Protein 4GOF (pdb70)

CATH classification: 1.20.5.420

Solvent-accessible surface area: 6182 Å² total; per-residue (Å²): 54,121,116,177,70,0,95,50,9,0,84,30,0,62,70,8,28,165,136,4,80,17,72,92,109,8,67,98,19,0,53,41,0,0,20,16,1,10,50,11,18,48,21,86,44,53,101,34,153,124,40,198,94,130,99,212,89,1,82,50,14,1,83,83,0,17,64,19,32,172,142,25,80,28,72,95,94,11,66,119,13,0,70,61,0,0,20,20,1,16,75,2,2,55,33,88,46,175,61,101,136,17,90,156

B-factor: mean 17.08, std 8.8, range [6.42, 54.43]

InterPro domains:
  IPR011990 Tetratricopeptide-like helical domain superfamily [G3DSA:1.25.40.10] (82-224)
  IPR011990 Tetratricopeptide-like helical domain superfamily [SSF48452] (85-208)
  IPR019734 Tetratricopeptide repeat [PF00515] (126-157)
  IPR019734 Tetratricopeptide repeat [PF00515] (160-192)
  IPR019734 Tetratricopeptide repeat [PF13181] (100-124)
  IPR019734 Tetratricopeptide repeat [PS50005] (91-124)
  IPR019734 Tetratricopeptide repeat [PS50005] (125-158)
  IPR019734 Tetratricopeptide repeat [PS50005] (159-192)
  IPR019734 Tetratricopeptide repeat [SM00028] (91-124)
  IPR019734 Tetratricopeptide repeat [SM00028] (125-158)
  IPR019734 Tetratricopeptide repeat [SM00028] (159-192)
  IPR032374 SGTA, homodimerisation domain [PF16546] (3-63)
  IPR047150 SGT [PTHR45831] (1-301)

Radius of gyration: 12.27 Å; Cα contacts (8 Å, |Δi|>4): 128; chains: 2; bounding box: 26×23×31 Å

Structure (mmCIF, N/CA/C/O backbone):
data_4GOF
#
_entry.id   4GOF
#
_cell.length_a   29.607
_cell.length_b   43.608
_cell.length_c   63.468
_cell.angle_alpha   90.00
_cell.angle_beta   90.00
_cell.angle_gamma   90.00
#
_symmetry.space_group_name_H-M   'P 2 21 21'
#
loop_
_entity.id
_entity.type
_entity.pdbx_description
1 polymer 'Small glutamine-rich tetratricopeptide repeat-containing protein alpha'
2 non-polymer BETA-MERCAPTOETHANOL
3 non-polymer 'CHLORIDE ION'
4 water water
#
loop_
_atom_site.group_PDB
_atom_site.id
_atom_site.type_symbol
_atom_site.label_atom_id
_atom_site.label_alt_id
_atom_site.label_comp_id
_atom_site.label_asym_id
_atom_site.label_entity_id
_atom_site.label_seq_id
_atom_site.pdbx_PDB_ins_code
_atom_site.Cartn_x
_atom_site.Cartn_y
_atom_site.Cartn_z
_atom_site.occupancy
_atom_site.B_iso_or_equiv
_atom_site.auth_seq_id
_atom_site.auth_comp_id
_atom_site.auth_asym_id
_atom_site.auth_atom_id
_atom_site.pdbx_PDB_model_num
ATOM 1 N N . MET A 1 1 ? -4.472 -10.137 23.971 1.00 27.78 3 MET A N 1
ATOM 2 C CA . MET A 1 1 ? -4.736 -10.645 22.629 1.00 20.75 3 MET A CA 1
ATOM 3 C C . MET A 1 1 ? -3.451 -11.164 21.986 1.00 19.89 3 MET A C 1
ATOM 4 O O . MET A 1 1 ? -2.387 -10.550 22.109 1.00 22.94 3 MET A O 1
ATOM 9 N N . LYS A 1 2 ? -3.554 -12.295 21.298 1.00 15.70 4 LYS A N 1
ATOM 10 C CA . LYS A 1 2 ? -2.413 -12.861 20.589 1.00 15.50 4 LYS A CA 1
ATOM 11 C C . LYS A 1 2 ? -2.166 -12.083 19.304 1.00 14.61 4 LYS A C 1
ATOM 12 O O . LYS A 1 2 ? -3.103 -11.780 18.559 1.00 12.40 4 LYS A O 1
ATOM 18 N N . LYS A 1 3 ? -0.904 -11.761 19.045 1.00 12.70 5 LYS A N 1
ATOM 19 C CA . LYS A 1 3 ? -0.552 -10.937 17.895 1.00 13.95 5 LYS A CA 1
ATOM 20 C C . LYS A 1 3 ? -0.973 -11.560 16.566 1.00 12.74 5 LYS A C 1
ATOM 21 O O . LYS A 1 3 ? -1.423 -10.851 15.669 1.00 13.38 5 LYS A O 1
ATOM 27 N N . ARG A 1 4 ? -0.840 -12.878 16.443 1.00 12.16 6 ARG A N 1
ATOM 28 C CA . ARG A 1 4 ? -1.236 -13.596 15.235 1.00 13.25 6 ARG A CA 1
ATOM 29 C C . ARG A 1 4 ? -2.712 -13.354 14.909 1.00 12.48 6 ARG A C 1
ATOM 30 O O . ARG A 1 4 ? -3.082 -13.100 13.763 1.00 12.39 6 ARG A O 1
ATOM 38 N N . LEU A 1 5 ? -3.549 -13.420 15.933 1.00 11.67 7 LEU A N 1
ATOM 39 C CA . LEU A 1 5 ? -4.979 -13.222 15.749 1.00 12.07 7 LEU A CA 1
ATOM 40 C C . LEU A 1 5 ? -5.293 -11.762 15.449 1.00 11.63 7 LEU A C 1
ATOM 41 O O . LEU A 1 5 ? -6.128 -11.471 14.603 1.00 10.51 7 LEU A O 1
ATOM 46 N N . ALA A 1 6 ? -4.622 -10.845 16.140 1.00 11.28 8 ALA A N 1
ATOM 47 C CA . ALA A 1 6 ? -4.804 -9.425 15.858 1.00 10.13 8 ALA A CA 1
ATOM 48 C C . ALA A 1 6 ? -4.494 -9.132 14.384 1.00 10.67 8 ALA A C 1
ATOM 49 O O . ALA A 1 6 ? -5.243 -8.423 13.703 1.00 8.80 8 ALA A O 1
ATOM 51 N N . TYR A 1 7 ? -3.399 -9.691 13.882 1.00 10.51 9 TYR A N 1
ATOM 52 C CA . TYR A 1 7 ? -3.009 -9.490 12.495 1.00 11.31 9 TYR A CA 1
ATOM 53 C C . TYR A 1 7 ? -4.076 -10.021 11.542 1.00 11.12 9 TYR A C 1
ATOM 54 O O . TYR A 1 7 ? -4.467 -9.345 10.586 1.00 10.96 9 TYR A O 1
ATOM 63 N N . ALA A 1 8 ? -4.559 -11.229 11.811 1.00 9.53 10 ALA A N 1
ATOM 64 C CA . ALA A 1 8 ? -5.574 -11.823 10.964 1.00 10.50 10 ALA A CA 1
ATOM 65 C C . ALA A 1 8 ? -6.855 -10.996 10.969 1.00 9.29 10 ALA A C 1
ATOM 66 O O . ALA A 1 8 ? -7.508 -10.833 9.941 1.00 9.60 10 ALA A O 1
ATOM 68 N N . ILE A 1 9 ? -7.233 -10.499 12.137 1.00 9.97 11 ILE A N 1
ATOM 69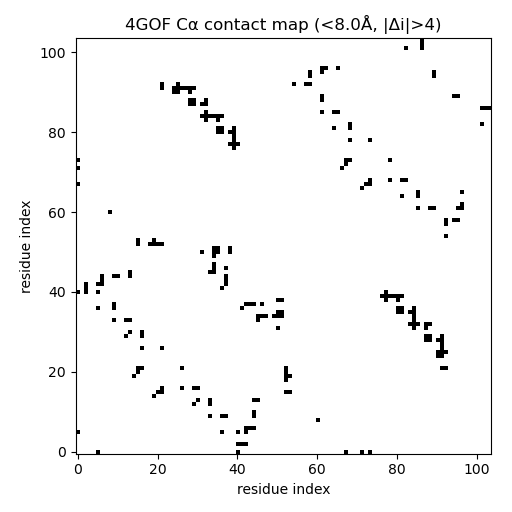 C CA . ILE A 1 9 ? -8.425 -9.674 12.259 1.00 9.52 11 ILE A CA 1
ATOM 70 C C . ILE A 1 9 ? -8.291 -8.410 11.427 1.00 9.09 11 ILE A C 1
ATOM 71 O O . ILE A 1 9 ? -9.196 -8.057 10.674 1.00 8.44 11 ILE A O 1
ATOM 76 N N . ILE A 1 10 ? -7.152 -7.741 11.535 1.00 8.56 12 ILE A N 1
ATOM 77 C CA . ILE A 1 10 ? -6.972 -6.497 10.809 1.00 8.93 12 ILE A CA 1
ATOM 78 C C . ILE A 1 10 ? -6.928 -6.750 9.299 1.00 9.45 12 ILE A C 1
ATOM 79 O O . ILE A 1 10 ? -7.453 -5.963 8.525 1.00 9.05 12 ILE A O 1
ATOM 84 N N . GLN A 1 11 ? -6.349 -7.873 8.880 1.00 9.47 13 GLN A N 1
ATOM 85 C CA . GLN A 1 11 ? -6.394 -8.238 7.463 1.00 10.76 13 GLN A CA 1
ATOM 86 C C . GLN A 1 11 ? -7.824 -8.449 6.969 1.00 9.02 13 GLN A C 1
ATOM 87 O O . GLN A 1 11 ? -8.177 -8.002 5.875 1.00 9.78 13 GLN A O 1
ATOM 93 N N . PHE A 1 12 ? -8.650 -9.113 7.769 1.00 8.39 14 PHE A N 1
ATOM 94 C CA . PHE A 1 12 ? -10.049 -9.272 7.431 1.00 8.77 14 PHE A CA 1
ATOM 95 C C . PHE A 1 12 ? -10.757 -7.919 7.310 1.00 9.22 14 PHE A C 1
ATOM 96 O O . PHE A 1 12 ? -11.550 -7.703 6.389 1.00 10.22 14 PHE A O 1
ATOM 104 N N . LEU A 1 13 ? -10.486 -7.011 8.241 1.00 9.07 15 LEU A N 1
ATOM 105 C CA . LEU A 1 13 ? -11.119 -5.700 8.201 1.00 9.41 15 LEU A CA 1
ATOM 106 C C . LEU A 1 13 ? -10.705 -4.920 6.957 1.00 8.34 15 LEU A C 1
ATOM 107 O O . LEU A 1 13 ? -11.537 -4.244 6.344 1.00 8.27 15 LEU A O 1
ATOM 112 N N . HIS A 1 14 ? -9.434 -5.018 6.578 1.00 7.20 16 HIS A N 1
ATOM 113 C CA . HIS A 1 14 ? -8.949 -4.354 5.376 1.00 8.37 16 HIS A CA 1
ATOM 114 C C . HIS A 1 14 ? -9.688 -4.914 4.157 1.00 8.51 16 HIS A C 1
ATOM 115 O O . HIS A 1 14 ? -10.055 -4.178 3.250 1.00 9.76 16 HIS A O 1
ATOM 122 N N . ASP A 1 15 ? -9.934 -6.219 4.158 1.00 8.47 17 ASP A N 1
ATOM 123 C CA . ASP A 1 15 ? -10.629 -6.847 3.045 1.00 9.07 17 ASP A CA 1
ATOM 124 C C . ASP A 1 15 ? -12.088 -6.410 2.978 1.00 9.15 17 ASP A C 1
ATOM 125 O O . ASP A 1 15 ? -12.629 -6.190 1.890 1.00 9.80 17 ASP A O 1
ATOM 130 N N . GLN A 1 16 ? -12.716 -6.257 4.138 1.00 8.52 18 GLN A N 1
ATOM 131 C CA . GLN A 1 16 ? -14.077 -5.741 4.213 1.00 8.80 18 GLN A CA 1
ATOM 132 C C . GLN A 1 16 ? -14.178 -4.286 3.747 1.00 9.01 18 GLN A C 1
ATOM 133 O O . GLN A 1 16 ? -15.185 -3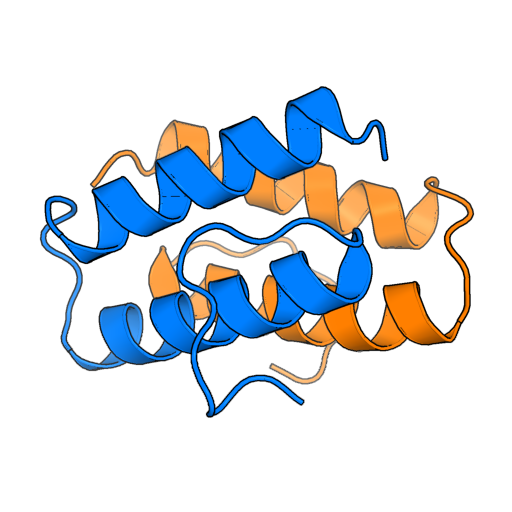.878 3.171 1.00 9.21 18 GLN A O 1
ATOM 139 N N . LEU A 1 17 ? -13.144 -3.497 4.007 1.00 7.27 19 LEU A N 1
ATOM 140 C CA . LEU A 1 17 ? -13.123 -2.123 3.539 1.00 8.18 19 LEU A CA 1
ATOM 141 C C . LEU A 1 17 ? -13.158 -2.095 2.015 1.00 8.48 19 LEU A C 1
ATOM 142 O O . LEU A 1 17 ? -13.875 -1.284 1.416 1.00 8.41 19 LEU A O 1
ATOM 147 N N . ARG A 1 18 ? -12.423 -3.004 1.385 1.00 8.40 20 ARG A N 1
ATOM 148 C CA . ARG A 1 18 ? -12.337 -3.034 -0.076 1.00 7.90 20 ARG A CA 1
ATOM 149 C C . ARG A 1 18 ? -13.409 -3.880 -0.761 1.00 8.52 20 ARG A C 1
ATOM 150 O O . ARG A 1 18 ? -13.575 -3.775 -1.973 1.00 9.34 20 ARG A O 1
ATOM 158 N N . HIS A 1 19 ? -14.125 -4.720 -0.015 1.00 7.64 21 HIS A N 1
ATOM 159 C CA . HIS A 1 19 ? -15.040 -5.706 -0.633 1.00 8.33 21 HIS A CA 1
ATOM 160 C C . HIS A 1 19 ? -16.343 -5.946 0.098 1.00 9.77 21 HIS A C 1
ATOM 161 O O . HIS A 1 19 ? -17.166 -6.739 -0.358 1.00 11.73 21 HIS A O 1
ATOM 168 N N . GLY A 1 20 ? -16.536 -5.278 1.224 1.00 9.30 22 GLY A N 1
ATOM 169 C CA . GLY A 1 20 ? -17.688 -5.569 2.054 1.00 10.71 22 GLY A CA 1
ATOM 170 C C . GLY A 1 20 ? -18.986 -4.905 1.645 1.00 9.87 22 GLY A C 1
ATOM 171 O O . GLY A 1 20 ? -20.041 -5.237 2.170 1.00 11.05 22 GLY A O 1
ATOM 172 N N . GLY A 1 21 ? -18.923 -3.950 0.723 1.00 8.41 23 GLY A N 1
ATOM 173 C CA . GLY A 1 21 ? -20.127 -3.266 0.283 1.00 9.01 23 GLY A CA 1
ATOM 174 C C . GLY A 1 21 ? -20.719 -2.354 1.343 1.00 11.08 23 GLY A C 1
ATOM 175 O O . GLY A 1 21 ? -21.919 -2.076 1.334 1.00 11.47 23 GLY A O 1
ATOM 176 N N . LEU A 1 22 ? -19.870 -1.882 2.252 1.00 8.79 24 LEU A N 1
ATOM 177 C CA . LEU A 1 22 ? -20.300 -1.024 3.361 1.00 9.15 24 LEU A CA 1
ATOM 178 C C . LEU A 1 22 ? -20.672 0.372 2.855 1.00 8.40 24 LEU A C 1
ATOM 179 O O . LEU A 1 22 ? -20.133 0.837 1.854 1.00 9.23 24 LEU A O 1
ATOM 184 N N . SER A 1 23 ? -21.560 1.060 3.563 1.00 9.36 25 SER A N 1
ATOM 185 C CA . SER A 1 23 ? -21.873 2.451 3.239 1.00 8.43 25 SER A CA 1
ATOM 186 C C . SER A 1 23 ? -20.651 3.342 3.432 1.00 8.37 25 SER A C 1
ATOM 187 O O . SER A 1 23 ? -19.688 2.955 4.082 1.00 8.30 25 SER A O 1
ATOM 190 N N . SER A 1 24 ? -20.702 4.559 2.904 1.00 9.05 26 SER A N 1
ATOM 191 C CA . SER A 1 24 ? -19.582 5.483 3.068 1.00 9.57 26 SER A CA 1
ATOM 192 C C . SER A 1 24 ? -19.250 5.749 4.535 1.00 9.61 26 SER A C 1
ATOM 193 O O . SER A 1 24 ? -18.076 5.777 4.916 1.00 8.73 26 SER A O 1
ATOM 196 N N . ASP A 1 25 ? -20.283 5.925 5.357 1.00 10.05 27 ASP A N 1
ATOM 197 C CA . ASP A 1 25 ? -20.078 6.180 6.781 1.00 10.24 27 ASP A CA 1
ATOM 198 C C . ASP A 1 25 ? -19.422 4.975 7.420 1.00 9.16 27 ASP A C 1
ATOM 199 O O . ASP A 1 25 ? -18.553 5.097 8.2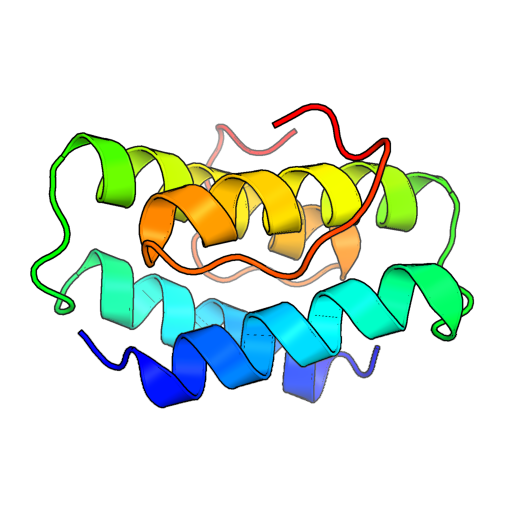75 1.00 9.71 27 ASP A O 1
ATOM 204 N N . ALA A 1 26 ? -19.866 3.795 7.016 1.00 8.35 28 ALA A N 1
ATOM 205 C CA . ALA A 1 26 ? -19.359 2.569 7.602 1.00 8.85 28 ALA A CA 1
ATOM 206 C C . ALA A 1 26 ? -17.914 2.352 7.190 1.00 7.93 28 ALA A C 1
ATOM 207 O O . ALA A 1 26 ? -17.091 1.928 7.992 1.00 8.47 28 ALA A O 1
ATOM 209 N N . GLN A 1 27 ? -17.595 2.675 5.940 1.00 7.05 29 GLN A N 1
ATOM 210 C CA . GLN A 1 27 ? -16.219 2.554 5.485 1.00 7.09 29 GLN A CA 1
ATOM 211 C C . GLN A 1 27 ? -15.277 3.449 6.262 1.00 6.61 29 GLN A C 1
ATOM 212 O O . GLN A 1 27 ? -14.175 3.046 6.601 1.00 7.20 29 GLN A O 1
ATOM 218 N N . GLU A 1 28 ? -15.699 4.679 6.518 1.00 8.21 30 GLU A N 1
ATOM 219 C CA . GLU A 1 28 ? -14.849 5.599 7.249 1.00 8.62 30 GLU A CA 1
ATOM 220 C C . GLU A 1 28 ? -14.617 5.080 8.653 1.00 8.04 30 GLU A C 1
ATOM 221 O O . GLU A 1 28 ? -13.488 5.095 9.162 1.00 8.23 30 GLU A O 1
ATOM 227 N N . SER A 1 29 ? -15.687 4.613 9.281 1.00 7.99 31 SER A N 1
ATOM 228 C CA . SER A 1 29 ? -15.558 4.043 10.615 1.00 7.76 31 SER A CA 1
ATOM 229 C C . SER A 1 29 ? -14.625 2.851 10.611 1.00 7.11 31 SER A C 1
ATOM 230 O O . SER A 1 29 ? -13.854 2.664 11.546 1.00 8.29 31 SER A O 1
ATOM 233 N N . LEU A 1 30 ? -14.678 2.047 9.554 1.00 7.43 32 LEU A N 1
ATOM 234 C CA . LEU A 1 30 ? -13.820 0.876 9.464 1.00 7.54 32 LEU A CA 1
ATOM 235 C C . LEU A 1 30 ? -12.345 1.274 9.308 1.00 7.89 32 LEU A C 1
ATOM 236 O O . LEU A 1 30 ? -11.458 0.681 9.928 1.00 8.21 32 LEU A O 1
ATOM 241 N N . GLU A 1 31 ? -12.078 2.287 8.489 1.00 7.46 33 GLU A N 1
ATOM 242 C CA . GLU A 1 31 ? -10.717 2.768 8.321 1.00 8.60 33 GLU A CA 1
ATOM 243 C C 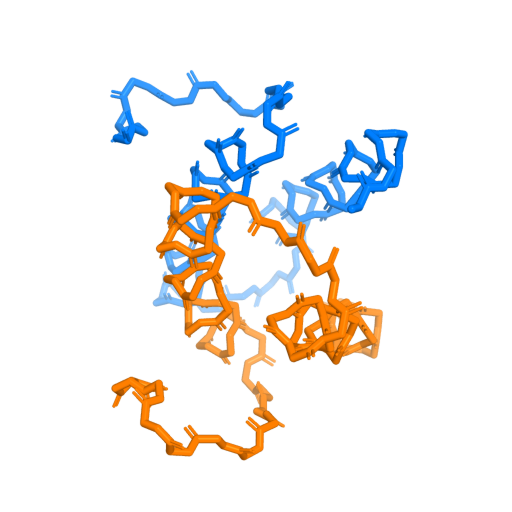. GLU A 1 31 ? -10.130 3.230 9.655 1.00 8.79 33 GLU A C 1
ATOM 244 O O . GLU A 1 31 ? -8.985 2.921 9.992 1.00 8.83 33 GLU A O 1
ATOM 250 N N . VAL A 1 32 ? -10.933 3.944 10.433 1.00 7.64 34 VAL A N 1
ATOM 251 C CA . VAL A 1 32 ? -10.494 4.380 11.748 1.00 9.06 34 VAL A CA 1
ATOM 252 C C . VAL A 1 32 ? -10.318 3.200 12.709 1.00 7.52 34 VAL A C 1
ATOM 253 O O . VAL A 1 32 ? -9.332 3.153 13.449 1.00 8.42 34 VAL A O 1
ATOM 257 N N . ALA A 1 33 ? -11.246 2.241 12.689 1.00 7.04 35 ALA A N 1
ATOM 258 C CA . ALA A 1 33 ? -11.101 1.050 13.517 1.00 8.04 35 ALA A CA 1
ATOM 259 C C . ALA A 1 33 ? -9.766 0.345 13.251 1.00 7.77 35 ALA A C 1
ATOM 260 O O . ALA A 1 33 ? -9.108 -0.115 14.185 1.00 7.97 35 ALA A O 1
ATOM 262 N N . ILE A 1 34 ? -9.372 0.258 11.982 1.00 6.42 36 ILE A N 1
ATOM 263 C CA . ILE A 1 34 ? -8.104 -0.357 11.622 1.00 8.66 36 ILE A CA 1
ATOM 264 C C . ILE A 1 34 ? -6.923 0.390 12.255 1.00 7.38 36 ILE A C 1
ATOM 265 O O . ILE A 1 34 ? -6.033 -0.234 12.843 1.00 7.83 36 ILE A O 1
ATOM 270 N N . GLN A 1 35 ? -6.930 1.721 12.165 1.00 8.15 37 GLN A N 1
ATOM 271 C CA . GLN A 1 35 ? -5.907 2.519 12.852 1.00 8.50 37 GLN A CA 1
ATOM 272 C C . GLN A 1 35 ? -5.824 2.166 14.339 1.00 8.48 37 GLN A C 1
ATOM 273 O O . GLN A 1 35 ? -4.738 1.973 14.890 1.00 8.89 37 GLN A O 1
ATOM 279 N N . CYS A 1 36 ? -6.988 2.071 14.976 1.00 7.46 38 CYS A N 1
ATOM 280 C CA . CYS A 1 36 ? -7.074 1.869 16.396 1.00 7.89 38 CYS A CA 1
ATOM 281 C C . CYS A 1 36 ? -6.593 0.494 16.765 1.00 8.56 38 CYS A C 1
ATOM 282 O O . CYS A 1 36 ? -5.878 0.331 17.791 1.00 9.24 38 CYS A O 1
ATOM 285 N N . LEU A 1 37 ? -6.943 -0.524 15.979 1.00 8.15 39 LEU A N 1
ATOM 286 C CA . LEU A 1 37 ? -6.478 -1.883 16.280 1.00 7.80 39 LEU A CA 1
ATOM 287 C C . LEU A 1 37 ? -4.977 -2.060 16.049 1.00 9.48 39 LEU A C 1
ATOM 288 O O . LEU A 1 37 ? -4.307 -2.789 16.798 1.00 9.75 39 LEU A O 1
ATOM 293 N N . GLU A 1 38 ? -4.445 -1.402 15.027 1.00 9.51 40 GLU A N 1
ATOM 294 C CA . GLU A 1 38 ? -3.007 -1.411 14.796 1.00 10.04 40 GLU A CA 1
ATOM 295 C C . GLU A 1 38 ? -2.300 -0.842 16.014 1.00 11.71 40 GLU A C 1
ATOM 296 O O . GLU A 1 38 ? -1.318 -1.399 16.489 1.00 12.91 40 GLU A O 1
ATOM 302 N N . THR A 1 39 ? -2.820 0.262 16.532 1.00 10.47 41 THR A N 1
ATOM 303 C CA . THR A 1 39 ? -2.236 0.885 17.709 1.00 13.29 41 THR A CA 1
ATOM 304 C C . THR A 1 39 ? -2.396 0.004 18.943 1.00 12.63 41 THR A C 1
ATOM 305 O O . THR A 1 39 ? -1.433 -0.182 19.698 1.00 16.21 41 THR A O 1
ATOM 309 N N . ALA A 1 40 ? -3.596 -0.549 19.139 1.00 10.14 42 ALA A N 1
ATOM 310 C CA . ALA A 1 40 ? -3.895 -1.339 20.332 1.00 11.55 42 ALA A CA 1
ATOM 311 C C . ALA A 1 40 ? -2.997 -2.561 20.448 1.00 13.34 42 ALA A C 1
ATOM 312 O O . ALA A 1 40 ? -2.501 -2.883 21.533 1.00 14.55 42 ALA A O 1
ATOM 314 N N . PHE A 1 41 ? -2.796 -3.250 19.332 1.00 12.18 43 PHE A N 1
ATOM 315 C CA . PHE A 1 41 ? -2.191 -4.570 19.372 1.00 13.86 43 PHE A CA 1
ATOM 316 C C . PHE A 1 41 ? -0.798 -4.623 18.773 1.00 12.61 43 PHE A C 1
ATOM 317 O O . PHE A 1 41 ? -0.190 -5.689 18.714 1.00 14.78 43 PHE A O 1
ATOM 325 N N . GLY A 1 42 ? -0.301 -3.485 18.310 1.00 12.65 44 GLY A N 1
ATOM 326 C CA . GLY A 1 42 ? 1.079 -3.390 17.873 1.00 13.63 44 GLY A CA 1
ATOM 327 C C . GLY A 1 42 ? 1.450 -4.170 16.628 1.00 14.59 44 GLY A C 1
ATOM 328 O O . GLY A 1 42 ? 2.519 -4.788 16.562 1.00 14.06 44 GLY A O 1
ATOM 329 N N . VAL A 1 43 ? 0.573 -4.146 15.631 1.00 12.80 45 VAL A N 1
ATOM 330 C CA . VAL A 1 43 ? 0.875 -4.734 14.329 1.00 15.54 45 VAL A CA 1
ATOM 331 C C . VAL A 1 43 ? 0.299 -3.818 13.271 1.00 16.37 45 VAL A C 1
ATOM 332 O O . VAL A 1 43 ? -0.669 -3.121 13.528 1.00 20.26 45 VAL A O 1
ATOM 336 N N . THR A 1 44 ? 0.886 -3.808 12.083 1.00 16.19 46 THR A N 1
ATOM 337 C CA . THR A 1 44 ? 0.385 -2.948 11.011 1.00 17.63 46 THR A CA 1
ATOM 338 C C . THR A 1 44 ? -0.028 -3.714 9.758 1.00 18.66 46 THR A C 1
ATOM 339 O O . THR A 1 44 ? 0.613 -4.684 9.355 1.00 18.76 46 THR A O 1
ATOM 343 N N . VAL A 1 45 ? -1.111 -3.249 9.151 1.00 16.35 47 VAL A N 1
ATOM 344 C CA . VAL A 1 45 ? -1.620 -3.799 7.905 1.00 17.53 47 VAL A CA 1
ATOM 345 C C . VAL A 1 45 ? -1.780 -2.669 6.887 1.00 17.77 47 VAL A C 1
ATOM 346 O O . VAL A 1 45 ? -1.186 -2.705 5.813 1.00 19.79 47 VAL A O 1
ATOM 350 N N . GLU A 1 46 ? -2.580 -1.664 7.227 1.00 15.17 48 GLU A N 1
ATOM 351 C CA . GLU A 1 46 ? -2.750 -0.498 6.359 1.00 16.33 48 GLU A CA 1
ATOM 352 C C . GLU A 1 46 ? -1.698 0.587 6.594 1.00 18.54 48 GLU A C 1
ATOM 353 O O . GLU A 1 46 ? -1.319 1.297 5.655 1.00 20.53 48 GLU A O 1
ATOM 359 N N . ASP A 1 47 ? -1.247 0.728 7.840 1.00 18.23 49 ASP A N 1
ATOM 360 C CA . ASP A 1 47 ? -0.139 1.632 8.161 1.00 19.70 49 ASP A CA 1
ATOM 361 C C . ASP A 1 47 ? -0.409 3.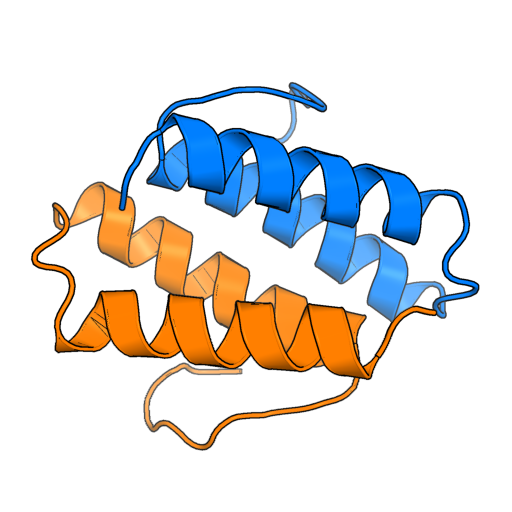084 7.733 1.00 19.81 49 ASP A C 1
ATOM 362 O O . ASP A 1 47 ? 0.473 3.764 7.210 1.00 18.57 49 ASP A O 1
ATOM 367 N N . SER A 1 48 ? -1.628 3.561 7.959 1.00 17.25 50 SER A N 1
ATOM 368 C CA . SER A 1 48 ? -1.981 4.928 7.597 1.00 16.20 50 SER A CA 1
ATOM 369 C C . SER A 1 48 ? -1.200 5.962 8.402 1.00 15.63 50 SER A C 1
ATOM 370 O O . SER A 1 48 ? -1.000 5.791 9.606 1.00 15.91 50 SER A O 1
ATOM 373 N N . ASP A 1 49 ? -0.800 7.045 7.743 1.00 16.64 51 ASP A N 1
ATOM 374 C CA . ASP A 1 49 ? -0.215 8.191 8.439 1.00 17.03 51 ASP A CA 1
ATOM 375 C C . ASP A 1 49 ? -1.217 8.783 9.430 1.00 15.13 51 ASP A C 1
ATOM 376 O O . ASP A 1 49 ? -0.842 9.510 10.348 1.00 14.25 51 ASP A O 1
ATOM 381 N N . LEU A 1 50 ? -2.500 8.493 9.234 1.00 13.53 52 LEU A N 1
ATOM 382 C CA . LEU A 1 50 ? -3.541 9.041 10.097 1.00 14.81 52 LEU A CA 1
ATOM 383 C C . LEU A 1 50 ? -3.576 8.408 11.488 1.00 13.03 52 LEU A C 1
ATOM 384 O O . LEU A 1 50 ? -4.113 8.990 12.419 1.00 13.67 52 LEU A O 1
ATOM 389 N N . ALA A 1 51 ? -3.015 7.216 11.629 1.00 12.24 53 ALA A N 1
ATOM 390 C CA . ALA A 1 51 ? -3.116 6.487 12.883 1.00 11.82 53 ALA A CA 1
ATOM 391 C C . ALA A 1 51 ? -2.449 7.234 14.030 1.00 14.40 53 ALA A C 1
ATOM 392 O O . ALA A 1 51 ? -1.293 7.642 13.916 1.00 15.20 53 ALA A O 1
ATOM 394 N N . LEU A 1 52 ? -3.188 7.400 15.123 1.00 13.55 54 LEU A N 1
ATOM 395 C CA . LEU A 1 52 ? -2.693 8.053 16.329 1.00 16.08 54 LEU A CA 1
ATOM 396 C C . LEU A 1 52 ? -2.499 7.026 17.438 1.00 21.74 54 LEU A C 1
ATOM 397 O O . LEU A 1 52 ? -1.570 7.107 18.245 1.00 23.41 54 LEU A O 1
ATOM 403 N N . MET B 1 1 ? -21.060 -7.964 2.809 1.00 30.05 3 MET B N 1
ATOM 404 C CA . MET B 1 1 ? -20.206 -7.939 3.990 1.00 23.42 3 MET B CA 1
ATOM 405 C C . MET B 1 1 ? -20.296 -9.268 4.751 1.00 25.50 3 MET B C 1
ATOM 406 O O . MET B 1 1 ? -21.310 -9.972 4.685 1.00 30.89 3 MET B O 1
ATOM 411 N N . LYS B 1 2 ? -19.223 -9.616 5.456 1.00 22.49 4 LYS B N 1
ATOM 412 C CA . LYS B 1 2 ? -19.218 -10.804 6.304 1.00 22.06 4 LYS B CA 1
ATOM 413 C C . LYS B 1 2 ? -19.681 -10.388 7.687 1.00 21.05 4 LYS B C 1
ATOM 414 O O . LYS B 1 2 ? -18.866 -10.224 8.595 1.00 16.60 4 LYS B O 1
ATOM 420 N N . LYS B 1 3 ? -20.993 -10.207 7.825 1.00 20.38 5 LYS B N 1
ATOM 421 C CA . LYS B 1 3 ? -21.581 -9.644 9.032 1.00 19.54 5 LYS B CA 1
ATOM 422 C C . LYS B 1 3 ? -21.378 -10.528 10.248 1.00 13.41 5 LYS B C 1
ATOM 423 O O . LYS B 1 3 ? -21.109 -10.020 11.334 1.00 13.63 5 LYS B O 1
ATOM 429 N N . ARG B 1 4 ? -21.517 -11.842 10.080 1.00 13.59 6 ARG B N 1
ATOM 430 C CA . ARG B 1 4 ? -21.376 -12.741 11.225 1.00 12.09 6 ARG B CA 1
ATOM 431 C C . ARG B 1 4 ? -19.947 -12.822 11.734 1.00 11.82 6 ARG B C 1
ATOM 432 O O . ARG B 1 4 ? -19.727 -12.822 12.940 1.00 10.93 6 ARG B O 1
ATOM 440 N N . LEU B 1 5 ? -18.977 -12.904 10.828 1.00 10.42 7 LEU B N 1
ATOM 441 C CA . LEU B 1 5 ? -17.583 -12.895 11.254 1.00 10.21 7 LEU B CA 1
ATOM 442 C C . LEU B 1 5 ? -17.236 -11.567 11.923 1.00 9.22 7 LEU B C 1
ATOM 443 O O . LEU B 1 5 ? -16.529 -11.528 12.925 1.00 8.78 7 LEU B O 1
ATOM 448 N N . ALA B 1 6 ? -17.720 -10.464 11.362 1.00 10.07 8 ALA B N 1
ATOM 449 C CA . ALA B 1 6 ? -17.448 -9.167 11.965 1.00 10.23 8 ALA B CA 1
ATOM 450 C C . ALA B 1 6 ? -18.053 -9.096 13.354 1.00 9.59 8 ALA B C 1
ATOM 451 O O . ALA B 1 6 ? -17.429 -8.595 14.288 1.00 9.04 8 ALA B O 1
ATOM 453 N N . TYR B 1 7 ? -19.265 -9.618 13.494 1.00 8.75 9 TYR B N 1
ATOM 454 C CA . TYR B 1 7 ? -19.942 -9.627 14.784 1.00 9.53 9 TYR B CA 1
ATOM 455 C C . TYR B 1 7 ? -19.194 -10.497 15.805 1.00 8.37 9 TYR B C 1
ATOM 456 O O . TYR B 1 7 ? -19.052 -10.118 16.973 1.00 9.69 9 TYR B O 1
ATOM 465 N N . ALA B 1 8 ? -18.692 -11.649 15.353 1.00 8.09 10 ALA B N 1
ATOM 466 C CA . ALA B 1 8 ? -17.860 -12.492 16.210 1.00 8.89 10 ALA B CA 1
ATOM 467 C C . ALA B 1 8 ? -16.636 -11.724 16.699 1.00 7.64 10 ALA B C 1
ATOM 468 O O . ALA B 1 8 ? -16.290 -11.771 17.875 1.00 9.75 10 ALA B O 1
ATOM 470 N N . ILE B 1 9 ? -15.995 -11.000 15.788 1.00 8.53 11 ILE B N 1
ATOM 471 C CA . ILE B 1 9 ? -14.833 -10.200 16.131 1.00 8.94 11 ILE B CA 1
ATOM 472 C C . ILE B 1 9 ? -15.193 -9.091 17.123 1.00 8.47 11 ILE B C 1
ATOM 473 O O . ILE B 1 9 ? -14.470 -8.857 18.085 1.00 8.59 11 ILE B O 1
ATOM 478 N N . ILE B 1 10 ? -16.333 -8.440 16.920 1.00 8.31 12 ILE B N 1
ATOM 479 C CA . ILE B 1 10 ? -16.758 -7.385 17.829 1.00 9.38 12 ILE B CA 1
ATOM 480 C C . ILE B 1 10 ? -16.998 -7.944 19.236 1.00 9.83 12 ILE B C 1
ATOM 481 O O . ILE B 1 10 ? -16.592 -7.342 20.228 1.00 8.82 12 ILE B O 1
ATOM 486 N N . GLN B 1 11 ? -17.611 -9.122 19.320 1.00 8.96 13 GLN B N 1
ATOM 487 C CA . GLN B 1 11 ? -17.828 -9.741 20.615 1.00 8.34 13 GLN B CA 1
ATOM 488 C C . GLN B 1 11 ? -16.497 -10.083 21.267 1.00 9.51 13 GLN B C 1
ATOM 489 O O . GLN B 1 11 ? -16.303 -9.852 22.462 1.00 9.36 13 GLN B O 1
ATOM 495 N N . PHE B 1 12 ? -15.586 -10.655 20.482 1.00 8.69 14 PHE B N 1
ATOM 496 C CA . PHE B 1 12 ? -14.259 -11.007 20.983 1.00 9.74 14 PHE B CA 1
ATOM 497 C C . PHE B 1 12 ? -13.510 -9.793 21.528 1.00 10.34 14 PHE B C 1
ATOM 498 O O . PHE B 1 12 ? -12.912 -9.843 22.603 1.00 10.48 14 PHE B O 1
ATOM 506 N N . LEU B 1 13 ? -13.546 -8.693 20.788 1.00 10.75 15 LEU B N 1
ATOM 507 C CA . LEU B 1 13 ? -12.873 -7.472 21.213 1.00 9.68 15 LEU B CA 1
ATOM 508 C C . LEU B 1 13 ? -13.508 -6.840 22.449 1.00 11.17 15 LEU B C 1
ATOM 509 O O . LEU B 1 13 ? -12.793 -6.355 23.323 1.00 11.43 15 LEU B O 1
ATOM 514 N N . HIS B 1 14 ? -14.840 -6.840 22.524 1.00 10.59 16 HIS B N 1
ATOM 515 C CA . HIS B 1 14 ? -15.542 -6.379 23.723 1.00 13.27 16 HIS B CA 1
ATOM 516 C C . HIS B 1 14 ? -15.046 -7.163 24.928 1.00 13.33 16 HIS B C 1
ATOM 517 O O . HIS B 1 14 ? -14.803 -6.617 26.005 1.00 14.05 16 HIS B O 1
ATOM 524 N N . ASP B 1 15 ? -14.892 -8.464 24.744 1.00 11.92 17 ASP B N 1
ATOM 525 C CA . ASP B 1 15 ? -14.475 -9.313 25.840 1.00 12.57 17 ASP B CA 1
ATOM 526 C C . ASP B 1 15 ? -13.048 -9.007 26.270 1.00 13.59 17 ASP B C 1
ATOM 527 O O . ASP B 1 15 ? -12.731 -9.076 27.454 1.00 14.04 17 ASP B O 1
ATOM 532 N N . GLN B 1 16 ? -12.195 -8.647 25.317 1.00 12.31 18 GLN B N 1
ATOM 533 C CA . GLN B 1 16 ? -10.831 -8.227 25.626 1.00 12.70 18 GLN B CA 1
ATOM 534 C C . GLN B 1 16 ? -10.802 -7.050 26.597 1.00 15.44 18 GLN B C 1
ATOM 535 O O . GLN B 1 16 ? -9.904 -6.965 27.429 1.00 17.09 18 GLN B O 1
ATOM 541 N N . LEU B 1 17 ? -11.774 -6.145 26.484 1.00 13.08 19 LEU B N 1
ATOM 542 C CA . LEU B 1 17 ? -11.881 -5.019 27.416 1.00 17.03 19 LEU B CA 1
ATOM 543 C C . LEU B 1 17 ? -12.112 -5.473 28.843 1.00 20.01 19 LEU B C 1
ATOM 544 O O . LEU B 1 17 ? -11.552 -4.904 29.782 1.00 22.46 19 LEU B O 1
ATOM 549 N N . ARG B 1 18 ? -12.956 -6.486 29.001 1.00 21.62 20 ARG B N 1
ATOM 550 C CA . ARG B 1 18 ? -13.381 -6.926 30.323 1.00 23.55 20 ARG B CA 1
ATOM 551 C C . ARG B 1 18 ? -12.533 -8.058 30.885 1.00 24.78 20 ARG B C 1
ATOM 552 O O . ARG B 1 18 ? -12.389 -8.179 32.098 1.00 29.91 20 ARG B O 1
ATOM 560 N N . HIS B 1 19 ? -11.977 -8.890 30.011 1.00 22.21 21 HIS B N 1
ATOM 561 C CA . HIS B 1 19 ? -11.274 -10.093 30.464 1.00 22.70 21 HIS B CA 1
ATOM 562 C C . HIS B 1 19 ? -9.875 -10.254 29.861 1.00 23.60 21 HIS B C 1
ATOM 563 O O . HIS B 1 19 ? -9.204 -11.263 30.102 1.00 26.99 21 HIS B O 1
ATOM 570 N N . GLY B 1 20 ? -9.431 -9.263 29.090 1.00 24.37 22 GLY B N 1
ATOM 571 C CA . GLY B 1 20 ? -8.205 -9.389 28.319 1.00 23.52 22 GLY B CA 1
ATOM 572 C C . GLY B 1 20 ? -6.926 -8.935 28.998 1.00 27.09 22 GLY B C 1
ATOM 573 O O . GLY B 1 20 ? -5.837 -9.310 28.572 1.00 29.06 22 GLY B O 1
ATOM 574 N N . GLY B 1 21 ? -7.054 -8.122 30.041 1.00 28.91 23 GLY B N 1
ATOM 575 C CA . GLY B 1 21 ? -5.899 -7.650 30.786 1.00 28.74 23 GLY B CA 1
ATOM 576 C C . GLY B 1 21 ? -4.905 -6.851 29.960 1.00 30.46 23 GLY B C 1
ATOM 577 O O . GLY B 1 21 ? -3.695 -6.986 30.132 1.00 31.69 23 GLY B O 1
ATOM 578 N N . LEU B 1 22 ? -5.414 -6.015 29.062 1.00 26.78 24 LEU B N 1
ATOM 579 C CA . LEU B 1 22 ? -4.562 -5.192 28.207 1.00 25.58 24 LEU B CA 1
ATOM 580 C C . LEU B 1 22 ? -4.035 -3.970 28.954 1.00 22.82 24 LEU B C 1
ATOM 581 O O . LEU B 1 22 ? -4.572 -3.597 29.997 1.00 24.45 24 LEU B O 1
ATOM 586 N N . SER B 1 23 ? -2.995 -3.342 28.411 1.00 23.97 25 SER B N 1
ATOM 587 C CA . SER B 1 23 ? -2.460 -2.106 28.982 1.00 23.53 25 SER B CA 1
ATOM 588 C C . SER B 1 23 ? -3.473 -0.970 28.831 1.00 24.28 25 SER B C 1
ATOM 589 O O . SER B 1 23 ? -4.395 -1.065 28.025 1.00 21.52 25 SER B O 1
ATOM 592 N N . SER B 1 24 ? -3.311 0.102 29.602 1.00 22.24 26 SER B N 1
ATOM 593 C CA . SER B 1 24 ? -4.248 1.220 29.527 1.00 22.24 26 SER B CA 1
ATOM 594 C C . SER B 1 24 ? -4.254 1.873 28.141 1.00 25.22 26 SER B C 1
ATOM 595 O O . SER B 1 24 ? -5.305 2.288 27.643 1.00 21.68 26 SER B O 1
ATOM 598 N N . ASP B 1 25 ? -3.085 1.956 27.514 1.00 25.96 27 ASP B N 1
ATOM 599 C CA . ASP B 1 25 ? -2.983 2.581 26.200 1.00 26.99 27 ASP B CA 1
ATOM 600 C C . ASP B 1 25 ? -3.679 1.719 25.157 1.00 20.45 27 ASP B C 1
ATOM 601 O O . ASP B 1 25 ? -4.393 2.227 24.284 1.00 22.83 27 ASP B O 1
ATOM 606 N N . ALA B 1 26 ? -3.474 0.410 25.260 1.00 22.32 28 ALA B N 1
ATOM 607 C CA . ALA B 1 26 ? -4.146 -0.529 24.381 1.00 17.74 28 ALA B CA 1
ATOM 608 C C . ALA B 1 26 ? -5.647 -0.481 24.628 1.00 18.53 28 ALA B C 1
ATOM 609 O O . ALA B 1 26 ? -6.440 -0.549 23.694 1.00 14.70 28 ALA B O 1
ATOM 611 N N . GLN B 1 27 ? -6.040 -0.350 25.891 1.00 17.76 29 GLN B N 1
ATOM 612 C CA . GLN B 1 27 ? -7.455 -0.308 26.224 1.00 17.04 29 GLN B CA 1
ATOM 613 C C . GLN B 1 27 ? -8.137 0.897 25.591 1.00 13.84 29 GLN B C 1
ATOM 614 O O . GLN B 1 27 ? -9.244 0.777 25.077 1.00 13.22 29 GLN B O 1
ATOM 620 N N . GLU B 1 28 ? -7.480 2.057 25.630 1.00 14.57 30 GLU B N 1
ATOM 621 C CA . GLU B 1 28 ? -8.075 3.262 25.057 1.00 14.20 30 GLU B CA 1
ATOM 622 C C . GLU B 1 28 ? -8.306 3.103 23.560 1.00 12.75 30 GLU B C 1
ATOM 623 O O . GLU B 1 28 ? -9.380 3.415 23.043 1.00 13.18 30 GLU B O 1
ATOM 629 N N . SER B 1 29 ? -7.289 2.616 22.857 1.00 11.45 31 SER B N 1
ATOM 630 C CA . SER B 1 29 ? -7.406 2.426 21.420 1.00 10.54 31 SER B CA 1
ATOM 631 C C . SER B 1 29 ? -8.429 1.347 21.097 1.00 8.79 31 SER B C 1
ATOM 632 O O . SER B 1 29 ? -9.188 1.489 20.139 1.00 9.57 31 SER B O 1
ATOM 635 N N . LEU B 1 30 ? -8.455 0.277 21.890 1.00 9.19 32 LEU B N 1
ATOM 636 C CA . LEU B 1 30 ? -9.430 -0.785 21.670 1.00 10.25 32 LEU B CA 1
ATOM 637 C C . LEU B 1 30 ? -10.867 -0.303 21.859 1.00 9.30 32 LEU B C 1
ATOM 638 O O . LEU B 1 30 ? -11.753 -0.682 21.090 1.00 9.96 32 LEU B O 1
ATOM 643 N N . GLU B 1 31 ? -11.109 0.529 22.875 1.00 9.46 33 GLU B N 1
ATOM 644 C CA . GLU B 1 31 ? -12.445 1.069 23.075 1.00 9.94 33 GLU B CA 1
ATOM 645 C C . GLU B 1 31 ? -12.917 1.830 21.840 1.00 9.03 33 GLU B C 1
ATOM 646 O O . GLU B 1 31 ? -14.066 1.701 21.420 1.00 11.68 33 GLU B O 1
ATOM 652 N N . VAL B 1 32 ? -12.034 2.646 21.277 1.00 8.59 34 VAL B N 1
ATOM 653 C CA . VAL B 1 32 ? -12.389 3.401 20.085 1.00 8.95 34 VAL B CA 1
ATOM 654 C C . VAL B 1 32 ? -12.664 2.461 18.910 1.00 8.67 34 VAL B C 1
ATOM 655 O O . VAL B 1 32 ? -13.656 2.608 18.208 1.00 9.71 34 VAL B O 1
ATOM 659 N N . ALA B 1 33 ? -11.803 1.468 18.726 1.00 8.31 35 ALA B N 1
ATOM 660 C CA . ALA B 1 33 ? -11.978 0.503 17.649 1.00 8.43 35 ALA B CA 1
ATOM 661 C C . ALA B 1 33 ? -13.338 -0.178 17.725 1.00 8.08 35 ALA B C 1
ATOM 662 O O . ALA B 1 33 ? -14.008 -0.362 16.711 1.00 9.01 35 ALA B O 1
ATOM 664 N N . ILE B 1 34 ? -13.750 -0.554 18.935 1.00 8.71 36 ILE B N 1
ATOM 665 C CA . ILE B 1 34 ? -15.021 -1.258 19.103 1.00 9.86 36 ILE B CA 1
ATOM 666 C C . ILE B 1 34 ? -16.187 -0.355 18.699 1.00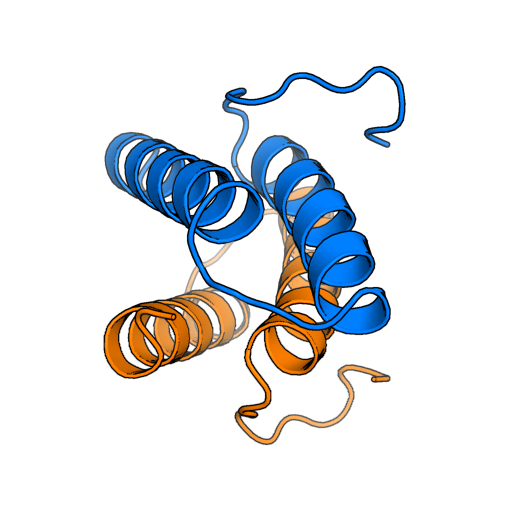 9.75 36 ILE B C 1
ATOM 667 O O . ILE B 1 34 ? -17.068 -0.763 17.950 1.00 10.43 36 ILE B O 1
ATOM 672 N N . GLN B 1 35 ? -16.173 0.886 19.171 1.00 8.50 37 GLN B N 1
ATOM 673 C CA . GLN B 1 35 ? -17.207 1.836 18.782 1.00 10.87 37 GLN B CA 1
ATOM 674 C C . GLN B 1 35 ? -17.266 2.027 17.254 1.00 10.12 37 GLN B C 1
ATOM 675 O O . GLN B 1 35 ? -18.347 2.017 16.653 1.00 11.69 37 GLN B O 1
ATOM 681 N N . CYS B 1 36 ? -16.099 2.153 16.628 1.00 8.77 38 CYS B N 1
ATOM 682 C CA . CYS B 1 36 ? -16.020 2.343 15.205 1.00 8.49 38 CYS B CA 1
ATOM 683 C C . CYS B 1 36 ? -16.514 1.109 14.486 1.00 8.68 38 CYS B C 1
ATOM 684 O O . CYS B 1 36 ? -17.233 1.230 13.460 1.00 9.47 38 CYS B O 1
ATOM 687 N N . LEU B 1 37 ? -16.176 -0.084 14.983 1.00 8.08 39 LEU B N 1
ATOM 688 C CA . LEU B 1 37 ? -16.590 -1.325 14.327 1.00 8.33 39 LEU B CA 1
ATOM 689 C C . LEU B 1 37 ? -18.097 -1.540 14.402 1.00 8.54 39 LEU B C 1
ATOM 690 O O . LEU B 1 37 ? -18.707 -2.089 13.477 1.00 8.43 39 LEU B O 1
ATOM 695 N N . GLU B 1 38 ? -18.714 -1.097 15.485 1.00 9.43 40 GLU B N 1
ATOM 696 C CA . GLU B 1 38 ? -20.156 -1.249 15.591 1.00 11.84 40 GLU B CA 1
ATOM 697 C C . GLU B 1 38 ? -20.875 -0.406 14.535 1.00 11.48 40 GLU B C 1
ATOM 698 O O . GLU B 1 38 ? -21.855 -0.847 13.945 1.00 12.93 40 GLU B O 1
ATOM 704 N N . THR B 1 39 ? -20.362 0.788 14.256 1.00 10.41 41 THR B N 1
ATOM 705 C CA . THR B 1 39 ? -20.889 1.586 13.153 1.00 11.62 41 THR B CA 1
ATOM 706 C C . THR B 1 39 ? -20.585 0.952 11.802 1.00 10.89 41 THR B C 1
ATOM 707 O O . THR B 1 39 ? -21.446 0.898 10.918 1.00 13.89 41 THR B O 1
ATOM 711 N N . ALA B 1 40 ? -19.364 0.458 11.643 1.00 10.02 42 ALA B N 1
ATOM 712 C CA . ALA B 1 40 ? -18.948 -0.140 10.375 1.00 10.06 42 ALA B CA 1
ATOM 713 C C . ALA B 1 40 ? -19.819 -1.325 9.955 1.00 9.91 42 ALA B C 1
ATOM 714 O O . ALA B 1 40 ? -20.137 -1.484 8.773 1.00 11.90 42 ALA B O 1
ATOM 716 N N . PHE B 1 41 ? -20.201 -2.157 10.920 1.00 9.81 43 PHE B N 1
ATOM 717 C CA . PHE B 1 41 ? -20.890 -3.399 10.590 1.00 9.56 43 PHE B CA 1
ATOM 718 C C . PHE B 1 41 ? -22.352 -3.438 11.011 1.00 12.16 43 PHE B C 1
ATOM 719 O O . PHE B 1 41 ? -23.047 -4.421 10.765 1.00 14.25 43 PHE B O 1
ATOM 727 N N . GLY B 1 42 ? -22.820 -2.351 11.611 1.00 12.15 44 GLY B N 1
ATOM 728 C CA . GLY B 1 42 ? -24.233 -2.195 11.897 1.00 14.54 44 GLY B CA 1
ATOM 729 C C . GLY B 1 42 ? -24.732 -3.205 12.907 1.00 16.02 44 GLY B C 1
ATOM 730 O O . GLY B 1 42 ? -25.867 -3.673 12.829 1.00 19.00 44 GLY B O 1
ATOM 731 N N . VAL B 1 43 ? -23.877 -3.548 13.857 1.00 13.39 45 VAL B N 1
ATOM 732 C CA . VAL B 1 43 ? -24.243 -4.486 14.903 1.00 14.44 45 VAL B CA 1
ATOM 733 C C . VAL B 1 43 ? -23.562 -4.063 16.204 1.00 15.40 45 VAL B C 1
ATOM 734 O O . VAL B 1 43 ? -22.430 -3.581 16.180 1.00 16.08 45 VAL B O 1
ATOM 738 N N . THR B 1 44 ? -24.254 -4.192 17.332 1.00 13.18 46 THR B N 1
ATOM 739 C CA . THR B 1 44 ? -23.678 -3.772 18.607 1.00 16.94 46 THR B CA 1
ATOM 740 C C . THR B 1 44 ? -23.635 -4.889 19.631 1.00 17.77 46 THR B C 1
ATOM 741 O O . THR B 1 44 ? -24.306 -5.911 19.490 1.00 19.70 46 THR B O 1
ATOM 745 N N . VAL B 1 45 ? -22.824 -4.672 20.657 1.00 18.82 47 VAL B N 1
ATOM 746 C CA . VAL B 1 45 ? -22.903 -5.427 21.899 1.00 20.68 47 VAL B CA 1
ATOM 747 C C . VAL B 1 45 ? -23.031 -4.370 22.993 1.00 23.49 47 VAL B C 1
ATOM 748 O O . VAL B 1 45 ? -22.199 -3.465 23.085 1.00 25.79 47 VAL B O 1
ATOM 752 N N . GLU B 1 46 ? -24.086 -4.455 23.795 1.00 30.03 48 GLU B N 1
ATOM 753 C CA . GLU B 1 46 ? -24.409 -3.372 24.727 1.00 33.78 48 GLU B CA 1
ATOM 754 C C . GLU B 1 46 ? -23.363 -3.153 25.819 1.00 36.89 48 GLU B C 1
ATOM 755 O O . GLU B 1 46 ? -22.946 -4.095 26.491 1.00 37.41 48 GLU B O 1
ATOM 761 N N . ASP B 1 47 ? -22.948 -1.897 25.981 1.00 36.73 49 ASP B N 1
ATOM 762 C CA . ASP B 1 47 ? -21.931 -1.532 26.963 1.00 38.18 49 ASP B CA 1
ATOM 763 C C . ASP B 1 47 ? -21.922 -0.032 27.249 1.00 42.39 49 ASP B C 1
ATOM 764 O O . ASP B 1 47 ? -21.475 0.767 26.425 1.00 40.62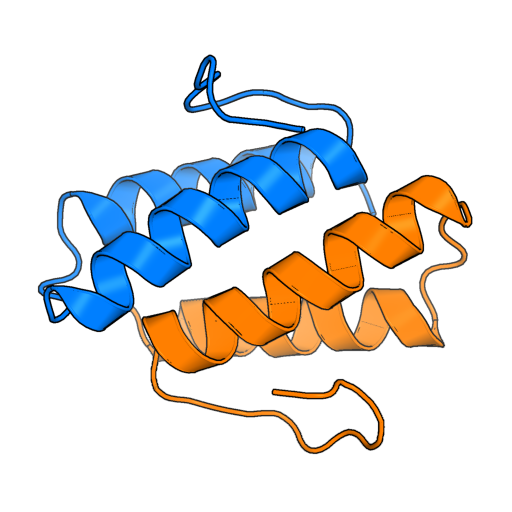 49 ASP B O 1
ATOM 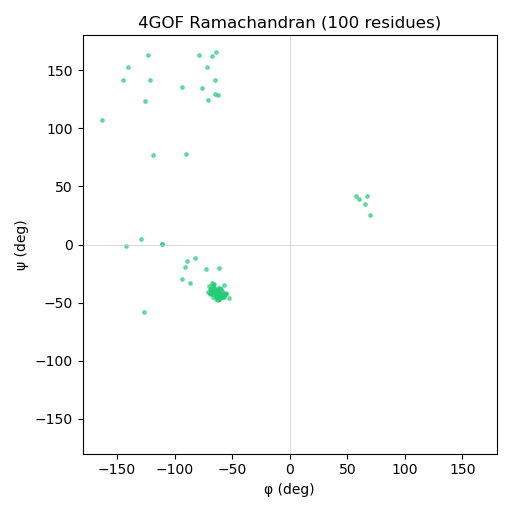769 N N . SER B 1 48 ? -22.409 0.341 28.427 1.00 45.03 50 SER B N 1
ATOM 770 C CA . SER B 1 48 ? -22.154 1.670 28.961 1.00 45.49 50 SER B CA 1
ATOM 771 C C . SER B 1 48 ? -20.923 1.555 29.858 1.00 46.85 50 SER B C 1
ATOM 772 O O . SER B 1 48 ? -20.806 0.604 30.617 1.00 48.67 50 SER B O 1
ATOM 775 N N . ASP B 1 49 ? -19.994 2.498 29.751 1.00 44.77 51 ASP B N 1
ATOM 776 C CA . ASP B 1 49 ? -20.138 3.606 28.825 1.00 44.43 51 ASP B CA 1
ATOM 777 C C . ASP B 1 49 ? -19.041 3.663 27.770 1.00 42.23 51 ASP B C 1
ATOM 778 O O . ASP B 1 49 ? -18.110 4.466 27.867 1.00 42.56 51 ASP B O 1
ATOM 783 N N . LEU B 1 50 ? -19.142 2.792 26.773 1.00 38.46 52 LEU B N 1
ATOM 784 C CA . LEU B 1 50 ? -18.557 3.104 25.485 1.00 32.86 52 LEU B CA 1
ATOM 785 C C . LEU B 1 50 ? -19.497 4.190 24.983 1.00 31.10 52 LEU B C 1
ATOM 786 O O . LEU B 1 50 ? -20.712 3.985 24.939 1.00 29.82 52 LEU B O 1
ATOM 791 N N . ALA B 1 51 ? -18.948 5.352 24.648 1.00 25.54 53 ALA B N 1
ATOM 792 C CA . ALA B 1 51 ? -19.768 6.526 24.359 1.00 27.34 53 ALA B CA 1
ATOM 793 C C . ALA B 1 51 ? -20.675 6.338 23.142 1.00 24.99 53 ALA B C 1
ATOM 794 O O . ALA B 1 51 ? -21.833 6.756 23.147 1.00 24.95 53 ALA B O 1
ATOM 796 N N . LEU B 1 52 ? -20.144 5.704 22.102 1.00 22.24 54 LEU B N 1
ATOM 797 C CA . LEU B 1 52 ? -20.858 5.593 20.836 1.00 22.98 54 LEU B CA 1
ATOM 798 C C . LEU B 1 52 ? -21.366 4.171 20.602 1.00 27.95 54 LEU B C 1
ATOM 799 O O . LEU B 1 52 ? -20.947 3.230 21.283 1.00 31.19 54 LEU B O 1
#

GO terms:
  GO:0005829 cytosol (C, IDA)
  GO:0016020 membrane (C, IDA)
  GO:1904294 positive regulation of ERAD pathway (P, IMP)
  GO:2000060 positive regulation of ubiquitin-dependent protein catabolic process (P, IMP)
  GO:0005515 protein binding (F, IPI)
  GO:1904288 BAT3 complex binding (F, IPI)
  GO:0005634 nucleus (C, IDA)
  GO:0036503 ERAD pathway (P, IDA)
  GO:0005737 cytoplasm (C, IDA)
  GO:1904293 negative regulation of ERAD pathway (P, IDA)
  GO:2000059 negative regulation of ubiquitin-dependent protein catabolic process (P, IDA)
  GO:0071816 tail-anchored membrane protein insertion into ER membrane (P, IDA)
  GO:0005829 cytosol (C, TAS)
  GO:0042802 identical protein binding (F, IPI)
  GO:0005654 nucleoplasm (C, IDA)

Sequence (104 aa):
MKKRLAYAIIQFLHDQLRHGGLSSDAQESLEVAIQCLETAFGVTVEDSDLALMKKRLAYAIIQFLHDQLRHGGLSSDAQESLEVAIQCLETAFGVTVEDSDLAL

Secondary structure (DSSP, 8-state):
--HHHHHHHHHHHHHHHHHS---HHHHHHHHHHHHHHHHHHT--SS--TT--/--HHHHHHHHHHHHHHHHHS---HHHHHHHHHHHHHHHHHHT-----TT---

Foldseek 3Di:
DDLVVLVVVLVVLVVCLVPVPDDPVVSVVSVQVSLVSCVVRVHDDPPDPPRD/DPLVVLVVVLVVLVVCLVPVPDDPVVNVVSLVVSVVSCVVRVHHDDDPPSPD

Organism: Homo sapiens (NCBI:txid9606)

Nearest PDB structures (foldseek):
  4gof-assembly1_B  TM=8.624E-01  e=7.363E-07  Homo sapiens
  4goe-assembly1_B  TM=9.415E-01  e=5.247E-06  Homo sapiens
  4god-assembly1_B  TM=9.623E-01  e=8.297E-06  Homo sapiens
  4god-assembly1_A  TM=9.397E-01  e=1.229E-05  Homo sapiens
  3zdm-assembly1_D  TM=8.843E-01  e=6.951E-02  Saccharomyces cerevisiae